Protein AF-A0A3C0FYL6-F1 (afdb_monomer_lite)

Radius of gyration: 21.11 Å; chains: 1; bounding box: 50×40×64 Å

Sequence (163 aa):
TPKADRAQILHDLAHGNVEVVVNVSVLTEGFDAPPVSCIILTRPCSQKATMVQMIGRGLRTIDQEEYPGVVKTNCVVLDFGTSVLTHGSLDDAVDLDGAGDREPGEAPKKPCPECNSVVPLGVRECPVCGHLFRSNEQDLDGFEMTEVDLMERSPFRWVDLFG

Secondary structure (DSSP, 8-state):
--HHHHHHHHHHHHTTS-S----SSSTTSS---TT--EEEE-S--SSHHHHHHHHHTTTPPPPTTTSTT------EEEESSSHHHHH-SSS----TT-------PPPPEEE-TTT--EEETT-SB-TTT--B-----------------TTTT-SS----S--

pLDDT: mean 75.46, std 14.48, range [42.34, 91.81]

Structure (mmCIF, N/CA/C/O backbone):
data_AF-A0A3C0FYL6-F1
#
_entry.id   AF-A0A3C0FYL6-F1
#
loop_
_atom_site.group_PDB
_atom_site.id
_atom_site.type_symbol
_atom_site.label_atom_id
_atom_site.label_alt_id
_atom_site.label_comp_id
_atom_site.label_asym_id
_atom_site.label_entity_id
_atom_site.label_seq_id
_atom_site.pdbx_PDB_ins_code
_atom_site.Cartn_x
_atom_site.Cartn_y
_atom_site.Cartn_z
_atom_site.occupancy
_atom_site.B_iso_or_equiv
_atom_site.auth_seq_id
_atom_site.auth_comp_id
_atom_site.auth_asym_id
_atom_site.auth_atom_id
_atom_site.pdbx_PDB_model_num
ATOM 1 N N . THR A 1 1 ? -17.561 4.590 -9.967 1.00 76.12 1 THR A N 1
ATOM 2 C CA . THR A 1 1 ? -18.459 4.269 -8.838 1.00 76.12 1 THR A CA 1
ATOM 3 C C . THR A 1 1 ? -19.161 5.523 -8.354 1.00 76.12 1 THR A C 1
ATOM 5 O O . THR A 1 1 ? -18.460 6.502 -8.079 1.00 76.12 1 THR A O 1
ATOM 8 N N . PRO A 1 2 ? -20.504 5.538 -8.283 1.00 86.62 2 PRO A N 1
ATOM 9 C CA . PRO A 1 2 ? -21.271 6.629 -7.679 1.00 86.62 2 PRO A CA 1
ATOM 10 C C . PRO A 1 2 ? -20.780 6.987 -6.267 1.00 86.62 2 PRO A C 1
ATOM 12 O O . PRO A 1 2 ? -20.153 6.174 -5.587 1.00 86.62 2 PRO A O 1
ATOM 15 N N . LYS A 1 3 ? -21.012 8.232 -5.830 1.00 83.75 3 LYS A N 1
ATOM 16 C CA . LYS A 1 3 ? -20.484 8.739 -4.548 1.00 83.75 3 LYS A CA 1
ATOM 17 C C . LYS A 1 3 ? -21.066 7.993 -3.342 1.00 83.75 3 LYS A C 1
ATOM 19 O O . LYS A 1 3 ? -20.307 7.681 -2.432 1.00 83.75 3 LYS A O 1
ATOM 24 N N . ALA A 1 4 ? -22.370 7.713 -3.357 1.00 86.56 4 ALA A N 1
ATOM 25 C CA . ALA A 1 4 ? -23.053 6.990 -2.284 1.00 86.56 4 ALA A CA 1
ATOM 26 C C . ALA A 1 4 ? -22.508 5.561 -2.146 1.00 86.56 4 ALA A C 1
A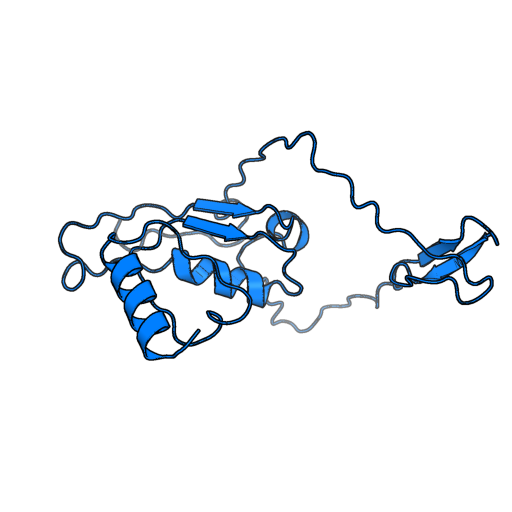TOM 28 O O . ALA A 1 4 ? -22.036 5.192 -1.077 1.00 86.56 4 ALA A O 1
ATOM 29 N N . ASP A 1 5 ? -22.447 4.820 -3.253 1.00 88.94 5 ASP A N 1
ATOM 30 C CA . ASP A 1 5 ? -21.927 3.448 -3.278 1.00 88.94 5 ASP A CA 1
ATOM 31 C C . ASP A 1 5 ? -20.473 3.381 -2.800 1.00 88.94 5 ASP A C 1
ATOM 33 O O . ASP A 1 5 ? -20.099 2.498 -2.035 1.00 88.94 5 ASP A O 1
ATOM 37 N N . ARG A 1 6 ? -19.639 4.350 -3.203 1.00 86.81 6 ARG A N 1
ATOM 38 C CA . ARG A 1 6 ? -18.256 4.436 -2.720 1.00 86.81 6 ARG A CA 1
ATOM 39 C C . ARG A 1 6 ? -18.202 4.688 -1.215 1.00 86.81 6 ARG A C 1
ATOM 41 O O . ARG A 1 6 ? -17.416 4.036 -0.546 1.00 86.81 6 ARG A O 1
ATOM 48 N N . ALA A 1 7 ? -19.002 5.614 -0.689 1.00 85.62 7 ALA A N 1
ATOM 49 C CA . ALA A 1 7 ? -19.033 5.881 0.748 1.00 85.62 7 ALA A CA 1
ATOM 50 C C . ALA A 1 7 ? -19.445 4.632 1.542 1.00 85.62 7 ALA A C 1
ATOM 52 O O . ALA A 1 7 ? -18.822 4.336 2.556 1.00 85.62 7 ALA A O 1
ATOM 53 N N . GLN A 1 8 ? -20.417 3.869 1.034 1.00 90.00 8 GLN A N 1
ATOM 54 C CA . GLN A 1 8 ? -20.852 2.617 1.648 1.00 90.00 8 GLN A CA 1
ATOM 55 C C . GLN A 1 8 ? -19.739 1.559 1.656 1.00 90.00 8 GLN A C 1
ATOM 57 O O . GLN A 1 8 ? -19.423 1.023 2.709 1.00 90.00 8 GLN A O 1
ATOM 62 N N . ILE A 1 9 ? -19.072 1.323 0.519 1.00 90.06 9 ILE A N 1
ATOM 63 C CA . ILE A 1 9 ? -17.956 0.361 0.431 1.00 90.06 9 ILE A CA 1
ATOM 64 C C . ILE A 1 9 ? -16.830 0.717 1.411 1.00 90.06 9 ILE A C 1
ATOM 66 O O . ILE A 1 9 ? -16.252 -0.161 2.045 1.00 90.06 9 ILE A O 1
ATOM 70 N N . LEU A 1 10 ? -16.505 2.006 1.536 1.00 86.69 10 LEU A N 1
ATOM 71 C CA . LEU A 1 10 ? -15.451 2.465 2.441 1.00 86.69 10 LEU A CA 1
ATOM 72 C C . LEU A 1 10 ? -15.862 2.353 3.913 1.00 86.69 10 LEU A C 1
ATOM 74 O O . LEU A 1 10 ? -15.036 1.982 4.742 1.00 86.69 10 LEU A O 1
ATOM 78 N N . HIS A 1 11 ? -17.128 2.630 4.227 1.00 87.75 11 HIS A N 1
ATOM 79 C CA . HIS A 1 11 ? -17.691 2.389 5.552 1.00 87.75 11 HIS A CA 1
ATOM 80 C C . HIS A 1 11 ? -17.607 0.902 5.917 1.00 87.75 11 HIS A C 1
ATOM 82 O O . HIS A 1 11 ? -17.171 0.556 7.013 1.00 87.75 11 HIS A O 1
ATOM 88 N N . ASP A 1 12 ? -17.978 0.027 4.986 1.00 90.44 12 ASP A N 1
ATOM 89 C CA . ASP A 1 12 ? -17.950 -1.418 5.182 1.00 90.44 12 ASP A CA 1
ATOM 90 C C . ASP A 1 12 ? -16.525 -1.953 5.347 1.00 90.44 12 ASP A C 1
ATOM 92 O O . ASP A 1 12 ? -16.300 -2.826 6.182 1.00 90.44 12 ASP A O 1
ATOM 96 N N . LEU A 1 13 ? -15.548 -1.381 4.639 1.00 89.44 13 LEU A N 1
ATOM 97 C CA . LEU A 1 13 ? -14.132 -1.673 4.858 1.00 89.44 13 LEU A CA 1
ATOM 98 C C . LEU A 1 13 ? -13.668 -1.254 6.262 1.00 89.44 13 LEU A C 1
ATOM 100 O O . LEU A 1 13 ? -13.006 -2.028 6.946 1.00 89.44 13 LEU A O 1
ATOM 104 N N . ALA A 1 14 ? -14.022 -0.045 6.709 1.00 85.38 14 ALA A N 1
ATOM 105 C CA . ALA A 1 14 ? -13.603 0.469 8.015 1.00 85.38 14 ALA A CA 1
ATOM 106 C C . ALA A 1 14 ? -14.173 -0.340 9.196 1.00 85.38 14 ALA A C 1
ATOM 108 O O . ALA A 1 14 ? -13.537 -0.419 10.243 1.00 85.38 14 ALA A O 1
ATOM 109 N N . HIS A 1 15 ? -15.339 -0.969 9.018 1.00 86.62 15 HIS A N 1
ATOM 110 C CA . HIS A 1 15 ? -15.999 -1.784 10.045 1.00 86.62 15 HIS A CA 1
ATOM 111 C C . HIS A 1 15 ? -15.790 -3.297 9.860 1.00 86.62 15 HIS A C 1
ATOM 113 O O . HIS A 1 15 ? -16.366 -4.086 10.604 1.00 86.62 15 HIS A O 1
ATOM 119 N N . GLY A 1 16 ? -14.988 -3.716 8.875 1.00 86.12 16 GLY A N 1
ATOM 120 C CA . GLY A 1 16 ? -14.690 -5.130 8.624 1.00 86.12 16 GLY A CA 1
ATOM 121 C C . GLY A 1 16 ? -15.815 -5.928 7.952 1.00 86.12 16 GLY A C 1
ATOM 122 O O . GLY A 1 16 ? -15.719 -7.147 7.856 1.00 86.12 16 GLY A O 1
ATOM 123 N N . ASN A 1 17 ? -16.862 -5.270 7.447 1.00 90.81 17 ASN A N 1
ATOM 124 C CA . ASN A 1 17 ? -17.882 -5.907 6.601 1.00 90.81 17 ASN A CA 1
ATOM 125 C C . ASN A 1 17 ? -17.321 -6.271 5.213 1.00 90.81 17 ASN A C 1
ATOM 127 O O . ASN A 1 17 ? -17.851 -7.148 4.531 1.00 90.81 17 ASN A O 1
ATOM 131 N N . VAL A 1 18 ? -16.265 -5.575 4.783 1.00 91.81 18 VAL A N 1
ATOM 132 C CA . VAL A 1 18 ? -15.492 -5.853 3.569 1.00 91.81 18 VAL A CA 1
ATOM 133 C C . VAL A 1 18 ? -14.023 -5.969 3.954 1.00 91.81 18 VAL A C 1
ATOM 135 O O . VAL A 1 18 ? -13.471 -5.062 4.564 1.00 91.81 18 VAL A O 1
ATOM 138 N N . GLU A 1 19 ? -13.370 -7.060 3.562 1.00 89.88 19 GLU A N 1
ATOM 139 C CA . GLU A 1 19 ? -11.952 -7.286 3.881 1.00 89.88 19 GLU A CA 1
ATOM 140 C C . GLU A 1 19 ? -11.009 -6.615 2.874 1.00 89.88 19 GLU A C 1
ATOM 142 O O . GLU A 1 19 ? -9.908 -6.193 3.222 1.00 89.88 19 GLU A O 1
ATOM 147 N N . VAL A 1 20 ? -11.430 -6.517 1.608 1.00 90.75 20 VAL A N 1
ATOM 148 C CA . VAL A 1 20 ? -10.574 -6.056 0.511 1.00 90.75 20 VAL A CA 1
ATOM 149 C C . VAL A 1 20 ? -11.326 -5.093 -0.395 1.00 90.75 20 VAL A C 1
ATOM 151 O O . VAL A 1 20 ? -12.395 -5.403 -0.919 1.00 90.75 20 VAL A O 1
ATOM 154 N N . VAL A 1 21 ? -10.714 -3.935 -0.649 1.00 90.06 21 VAL A N 1
ATOM 155 C CA . VAL A 1 21 ? -11.182 -2.961 -1.639 1.00 90.06 21 VAL A CA 1
ATOM 156 C C . VAL A 1 21 ? -10.103 -2.752 -2.690 1.00 90.06 21 VAL A C 1
ATOM 158 O O . VAL A 1 21 ? -8.985 -2.340 -2.389 1.00 90.06 21 VAL A O 1
ATOM 161 N N . VAL A 1 22 ? -10.464 -2.992 -3.949 1.00 88.50 22 VAL A N 1
ATOM 162 C CA . VAL A 1 22 ? -9.601 -2.717 -5.100 1.00 88.50 22 VAL A CA 1
ATOM 163 C C . VAL A 1 22 ? -9.977 -1.368 -5.693 1.00 88.50 22 VAL A C 1
ATOM 165 O O . VAL A 1 22 ? -11.148 -1.075 -5.936 1.00 88.50 22 VAL A O 1
ATOM 168 N N . ASN A 1 23 ? -8.972 -0.541 -5.961 1.00 82.12 23 ASN A N 1
ATOM 169 C CA . ASN A 1 23 ? -9.165 0.766 -6.566 1.00 82.12 23 ASN A CA 1
ATOM 170 C C . ASN A 1 23 ? -8.113 1.053 -7.647 1.00 82.12 23 ASN A C 1
ATOM 172 O O . ASN A 1 23 ? -6.935 0.751 -7.483 1.00 82.12 23 ASN A O 1
ATOM 176 N N . VAL A 1 24 ? -8.539 1.747 -8.706 1.00 78.50 24 VAL A N 1
ATOM 177 C CA . VAL A 1 24 ? -7.675 2.293 -9.755 1.00 78.50 24 VAL A CA 1
ATOM 178 C C . VAL A 1 24 ? -7.825 3.812 -9.778 1.00 78.50 24 VAL A C 1
ATOM 180 O O . VAL A 1 24 ? -8.830 4.332 -10.246 1.00 78.50 24 VAL A O 1
ATOM 183 N N . SER A 1 25 ? -6.821 4.534 -9.281 1.00 64.12 25 SER A N 1
ATOM 184 C CA . SER A 1 25 ? -6.733 6.004 -9.372 1.00 64.12 25 SER A CA 1
ATOM 185 C C . SER A 1 25 ? -7.883 6.819 -8.727 1.00 64.12 25 SER A C 1
ATOM 187 O O . SER A 1 25 ? -7.936 8.021 -8.953 1.00 64.12 25 SER A O 1
ATOM 189 N N . VAL A 1 26 ? -8.786 6.227 -7.924 1.00 54.53 26 VAL A N 1
ATOM 190 C CA . VAL A 1 26 ? -9.893 6.959 -7.250 1.00 54.53 26 VAL A CA 1
ATOM 191 C C . VAL A 1 26 ? -9.601 7.291 -5.779 1.00 54.53 26 VAL A C 1
ATOM 193 O O . VAL A 1 26 ? -10.011 8.338 -5.297 1.00 54.53 26 VAL A O 1
ATOM 196 N N . LEU A 1 27 ? -8.867 6.446 -5.053 1.00 56.81 27 LEU A N 1
ATOM 197 C CA . LEU A 1 27 ? -8.493 6.654 -3.642 1.00 56.81 27 LEU A CA 1
ATOM 198 C C . LEU A 1 27 ? -7.193 7.463 -3.464 1.00 56.81 27 LEU A C 1
ATOM 200 O O . LEU A 1 27 ? -6.453 7.238 -2.509 1.00 56.81 27 LEU A O 1
ATOM 204 N N . THR A 1 28 ? -6.874 8.387 -4.374 1.00 50.38 28 THR A N 1
ATOM 205 C CA . THR A 1 28 ? -5.756 9.326 -4.163 1.00 50.38 28 THR A CA 1
ATOM 206 C C . THR A 1 28 ? -6.156 10.501 -3.269 1.00 50.38 28 THR A C 1
ATOM 208 O O . THR A 1 28 ? -5.296 11.074 -2.608 1.00 50.38 28 THR A O 1
ATOM 211 N N . GLU A 1 29 ? -7.453 10.799 -3.133 1.00 50.00 29 GLU A N 1
ATOM 212 C CA . GLU A 1 29 ? -7.979 11.879 -2.289 1.00 50.00 29 GLU A CA 1
ATOM 213 C C . GLU A 1 29 ? -9.251 11.420 -1.547 1.00 50.00 29 GLU A C 1
ATOM 215 O O . GLU A 1 29 ? -10.117 10.765 -2.125 1.00 50.00 29 GLU A O 1
ATOM 220 N N . GLY A 1 30 ? -9.366 11.739 -0.251 1.00 54.69 30 GLY A N 1
ATOM 221 C CA . GLY A 1 30 ? -10.613 11.571 0.517 1.00 54.69 30 GLY A CA 1
ATOM 222 C C . GLY A 1 30 ? -10.931 10.176 1.074 1.00 54.69 30 GLY A C 1
ATOM 223 O O . GLY A 1 30 ? -12.064 9.949 1.487 1.00 54.69 30 GLY A O 1
ATOM 224 N N . PHE A 1 31 ? -9.968 9.250 1.099 1.00 70.25 31 PHE A N 1
ATOM 225 C CA . PHE A 1 31 ? -10.100 7.963 1.793 1.00 70.25 31 PHE A CA 1
ATOM 226 C C . PHE A 1 31 ? -9.273 7.944 3.081 1.00 70.25 31 PHE A C 1
ATOM 228 O O . PHE A 1 31 ? -8.048 8.118 3.039 1.00 70.25 31 PHE A O 1
ATOM 235 N N . ASP A 1 32 ? -9.955 7.727 4.204 1.00 73.12 32 ASP A N 1
ATOM 236 C CA . ASP A 1 32 ? -9.364 7.514 5.519 1.00 73.12 32 ASP A CA 1
ATOM 237 C C . ASP A 1 32 ? -10.005 6.295 6.179 1.00 73.12 32 ASP A C 1
ATOM 239 O O . ASP A 1 32 ? -11.208 6.285 6.413 1.00 73.12 32 ASP A O 1
ATOM 243 N N . ALA A 1 33 ? -9.208 5.253 6.397 1.00 83.12 33 ALA A N 1
ATOM 244 C CA . ALA A 1 33 ? -9.617 4.051 7.110 1.00 83.12 33 ALA A CA 1
ATOM 245 C C . ALA A 1 33 ? -8.431 3.568 7.954 1.00 83.12 33 ALA A C 1
ATOM 247 O O . ALA A 1 33 ? -7.657 2.720 7.498 1.00 83.12 33 ALA A O 1
ATOM 248 N N . PRO A 1 34 ? -8.263 4.114 9.172 1.00 85.69 34 PRO A N 1
ATOM 249 C CA . PRO A 1 34 ? -7.192 3.721 10.085 1.00 85.69 34 PRO A CA 1
ATOM 250 C C . PRO A 1 34 ? -7.070 2.201 10.318 1.00 85.69 34 PRO A C 1
ATOM 252 O O . PRO A 1 34 ? -5.933 1.719 10.371 1.00 85.69 34 PRO A O 1
ATOM 255 N N . PRO A 1 35 ? -8.171 1.411 10.364 1.00 88.62 35 PRO A N 1
ATOM 256 C CA . PRO A 1 35 ? -8.108 -0.048 10.518 1.00 88.62 35 PRO A CA 1
ATOM 257 C C . PRO A 1 35 ? -7.351 -0.808 9.422 1.00 88.62 35 PRO A C 1
ATOM 259 O O . PRO A 1 35 ? -6.941 -1.943 9.651 1.00 88.62 35 PRO A O 1
ATOM 262 N N . VAL A 1 36 ? -7.125 -0.213 8.245 1.00 90.00 36 VAL A N 1
ATOM 263 C CA . VAL A 1 36 ? -6.408 -0.880 7.149 1.00 90.00 36 VAL A CA 1
ATOM 264 C C . VAL A 1 36 ? -4.970 -1.194 7.562 1.00 90.00 36 VAL A C 1
ATOM 266 O O . VAL A 1 36 ? -4.181 -0.288 7.817 1.00 90.00 36 VAL A O 1
ATOM 269 N N . SER A 1 37 ? -4.614 -2.478 7.575 1.00 90.12 37 SER A N 1
ATOM 270 C CA . SER A 1 37 ? -3.286 -2.990 7.946 1.00 90.12 37 SER A CA 1
ATOM 271 C C . SER A 1 37 ? -2.555 -3.695 6.799 1.00 90.12 37 SER A C 1
ATOM 273 O O . SER A 1 37 ? -1.480 -4.252 7.004 1.00 90.12 37 SER A O 1
ATOM 275 N N . CYS A 1 38 ? -3.109 -3.687 5.584 1.00 90.75 38 CYS A N 1
ATOM 276 C CA . CYS A 1 38 ? -2.477 -4.292 4.415 1.00 90.75 38 CYS A CA 1
ATOM 277 C C . CYS A 1 38 ? -2.656 -3.412 3.175 1.00 90.75 38 CYS A C 1
ATOM 279 O O . CYS A 1 38 ? -3.767 -2.977 2.869 1.00 90.75 38 CYS A O 1
ATOM 281 N N . ILE A 1 39 ? -1.562 -3.161 2.454 1.00 90.12 39 ILE A N 1
ATOM 282 C CA . ILE A 1 39 ? -1.545 -2.406 1.198 1.00 90.12 39 ILE A CA 1
ATOM 283 C C . ILE A 1 39 ? -0.967 -3.290 0.098 1.00 90.12 39 ILE A C 1
ATOM 285 O O . ILE A 1 39 ? 0.146 -3.794 0.218 1.00 90.12 39 ILE A O 1
ATOM 289 N N . ILE A 1 40 ? -1.710 -3.444 -0.999 1.00 90.12 40 ILE A N 1
ATOM 290 C CA . ILE A 1 40 ? -1.298 -4.255 -2.149 1.00 90.12 40 ILE A CA 1
ATOM 291 C C . ILE A 1 40 ? -1.008 -3.333 -3.335 1.00 90.12 40 ILE A C 1
ATOM 293 O O . ILE A 1 40 ? -1.906 -2.671 -3.862 1.00 90.12 40 ILE A O 1
ATOM 297 N N . LEU A 1 41 ? 0.251 -3.291 -3.769 1.00 87.00 41 LEU A N 1
ATOM 298 C CA . LEU A 1 41 ? 0.695 -2.570 -4.957 1.00 87.00 41 LEU A CA 1
ATOM 299 C C . LEU A 1 41 ? 0.714 -3.538 -6.140 1.00 87.00 41 LEU A C 1
ATOM 301 O O . LEU A 1 41 ? 1.617 -4.355 -6.281 1.00 87.00 41 LEU A O 1
ATOM 305 N N . THR A 1 42 ? -0.293 -3.449 -7.004 1.00 85.00 42 THR A N 1
ATOM 306 C CA . THR A 1 42 ? -0.431 -4.323 -8.185 1.00 85.00 42 THR A CA 1
ATOM 307 C C . THR A 1 42 ? 0.120 -3.710 -9.470 1.00 85.00 42 THR A C 1
ATOM 309 O O . THR A 1 42 ? 0.032 -4.314 -10.535 1.00 85.00 42 THR A O 1
ATOM 312 N N . ARG A 1 43 ? 0.671 -2.493 -9.399 1.00 79.25 43 ARG A N 1
ATOM 313 C CA . ARG A 1 43 ? 1.269 -1.802 -10.544 1.00 79.25 43 ARG A CA 1
ATOM 314 C C . ARG A 1 43 ? 2.537 -1.059 -10.130 1.00 79.25 43 ARG A C 1
ATOM 316 O O . ARG A 1 43 ? 2.589 -0.578 -8.997 1.00 79.25 43 ARG A O 1
ATOM 323 N N . PRO A 1 44 ? 3.499 -0.873 -11.047 1.00 75.62 44 PRO A N 1
ATOM 324 C CA . PRO A 1 44 ? 4.623 0.020 -10.811 1.00 75.62 44 PRO A CA 1
ATOM 325 C C . PRO A 1 44 ? 4.141 1.443 -10.493 1.00 75.62 44 PRO A C 1
ATOM 327 O O . PRO A 1 44 ? 3.364 2.047 -11.245 1.00 75.62 44 PRO A O 1
ATOM 330 N N . CYS A 1 45 ? 4.593 1.998 -9.371 1.00 76.12 45 CYS A N 1
ATOM 331 C CA . CYS A 1 45 ? 4.412 3.404 -9.040 1.00 76.12 45 CYS A CA 1
ATOM 332 C C . CYS A 1 45 ? 5.366 4.240 -9.898 1.00 76.12 45 CYS A C 1
ATOM 334 O O . CYS A 1 45 ? 6.582 4.065 -9.845 1.00 76.12 45 CYS A O 1
ATOM 336 N N . SER A 1 46 ? 4.829 5.190 -10.663 1.00 74.88 46 SER A N 1
ATOM 337 C CA . SER A 1 46 ? 5.630 6.076 -11.515 1.00 74.88 46 SER A CA 1
ATOM 338 C C . SER A 1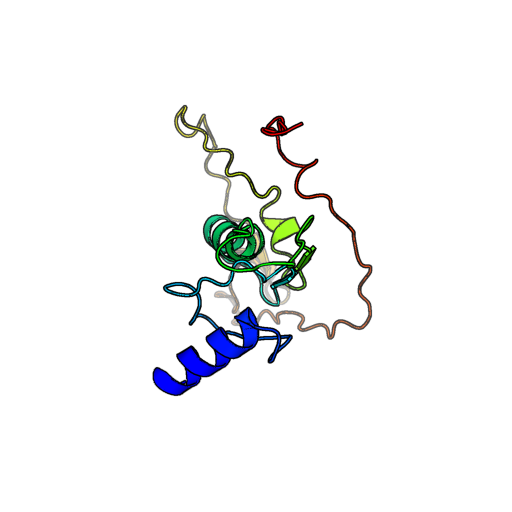 46 ? 6.516 7.046 -10.723 1.00 74.88 46 SER A C 1
ATOM 340 O O . SER A 1 46 ? 7.508 7.524 -11.261 1.00 74.88 46 SER A O 1
ATOM 342 N N . GLN A 1 47 ? 6.178 7.340 -9.463 1.00 77.69 47 GLN A N 1
ATOM 343 C CA . GLN A 1 47 ? 6.944 8.226 -8.581 1.00 77.69 47 GLN A CA 1
ATOM 344 C C . GLN A 1 47 ? 6.958 7.688 -7.145 1.00 77.69 47 GLN A C 1
ATOM 346 O O . GLN A 1 47 ? 5.949 7.151 -6.674 1.00 77.69 47 GLN A O 1
ATOM 351 N N . LYS A 1 48 ? 8.073 7.908 -6.434 1.00 77.38 48 LYS A N 1
ATOM 352 C CA . LYS A 1 48 ? 8.248 7.537 -5.022 1.00 77.38 48 LYS A CA 1
ATOM 353 C C . LYS A 1 48 ? 7.197 8.177 -4.118 1.00 77.38 48 LYS A C 1
ATOM 355 O O . LYS A 1 48 ? 6.554 7.471 -3.351 1.00 77.38 48 LYS A O 1
ATOM 360 N N . ALA A 1 49 ? 6.929 9.471 -4.288 1.00 79.56 49 ALA A N 1
ATOM 361 C CA . ALA A 1 49 ? 5.916 10.182 -3.507 1.00 79.56 49 ALA A CA 1
ATOM 362 C C . ALA A 1 49 ? 4.530 9.514 -3.590 1.00 79.56 49 ALA A C 1
ATOM 364 O O . ALA A 1 49 ? 3.838 9.385 -2.584 1.00 79.56 49 ALA A O 1
ATOM 365 N N . THR A 1 50 ? 4.135 9.017 -4.768 1.00 78.31 50 THR A N 1
ATOM 366 C CA . THR A 1 50 ? 2.868 8.287 -4.931 1.00 78.31 50 THR A CA 1
ATOM 367 C C . THR A 1 50 ? 2.876 6.962 -4.170 1.00 78.31 50 THR A C 1
ATOM 369 O O . THR A 1 50 ? 1.883 6.626 -3.531 1.00 78.31 50 THR A O 1
ATOM 372 N N . MET A 1 51 ? 3.992 6.226 -4.198 1.00 82.50 51 MET A N 1
ATOM 373 C CA . MET A 1 51 ? 4.157 4.990 -3.427 1.00 82.50 51 MET A CA 1
ATOM 374 C C . MET A 1 51 ? 4.043 5.262 -1.920 1.00 82.50 51 MET A C 1
ATOM 376 O O . MET A 1 51 ? 3.262 4.602 -1.237 1.00 82.50 51 MET A O 1
ATOM 380 N N . VAL A 1 52 ? 4.751 6.278 -1.420 1.00 82.88 52 VAL A N 1
ATOM 381 C CA . VAL A 1 52 ? 4.724 6.686 -0.005 1.00 82.88 52 VAL A CA 1
ATOM 382 C C . VAL A 1 52 ? 3.318 7.105 0.418 1.00 82.88 52 VAL A C 1
ATOM 384 O O . VAL A 1 52 ? 2.828 6.656 1.449 1.00 82.88 52 VAL A O 1
ATOM 387 N N . GLN A 1 53 ? 2.612 7.890 -0.400 1.00 82.19 53 GLN A N 1
ATOM 388 C CA . GLN A 1 53 ? 1.224 8.277 -0.130 1.00 82.19 53 GLN A CA 1
ATOM 389 C C . GLN A 1 53 ? 0.264 7.083 -0.100 1.00 82.19 53 GLN A C 1
ATOM 391 O O . GLN A 1 53 ? -0.691 7.090 0.674 1.00 82.19 53 GLN A O 1
ATOM 396 N N . MET A 1 54 ? 0.475 6.071 -0.946 1.00 84.25 54 MET A N 1
ATOM 397 C CA . MET A 1 54 ? -0.342 4.854 -0.947 1.00 84.25 54 MET A CA 1
ATOM 398 C C . MET A 1 54 ? -0.087 4.013 0.305 1.00 84.25 54 MET A C 1
ATOM 400 O O . MET A 1 54 ? -1.043 3.632 0.978 1.00 84.25 54 MET A O 1
ATOM 404 N N . ILE A 1 55 ? 1.183 3.772 0.642 1.00 86.12 55 ILE A N 1
ATOM 405 C CA . ILE A 1 55 ? 1.580 2.979 1.814 1.00 86.12 55 ILE A CA 1
ATOM 406 C C . ILE A 1 55 ? 1.193 3.693 3.115 1.00 86.12 55 ILE A C 1
ATOM 408 O O . ILE A 1 55 ? 0.650 3.068 4.022 1.00 86.12 55 ILE A O 1
ATOM 412 N N . GLY A 1 56 ? 1.361 5.016 3.180 1.00 85.31 56 GLY A N 1
ATOM 413 C CA . GLY A 1 56 ? 1.028 5.835 4.347 1.00 85.31 56 GLY A CA 1
ATOM 414 C C . GLY A 1 56 ? -0.436 5.740 4.787 1.00 85.31 56 GLY A C 1
ATOM 415 O O . GLY A 1 56 ? -0.736 5.945 5.960 1.00 85.31 56 GLY A O 1
ATOM 416 N N . ARG A 1 57 ? -1.354 5.347 3.893 1.00 84.25 57 ARG A N 1
ATOM 417 C CA . ARG A 1 57 ? -2.754 5.070 4.262 1.00 84.25 57 ARG A CA 1
ATOM 418 C C . ARG A 1 57 ? -2.877 3.870 5.197 1.00 84.25 57 ARG A C 1
ATOM 420 O O . ARG A 1 57 ? -3.707 3.900 6.096 1.00 84.25 57 ARG A O 1
ATOM 427 N N . GLY A 1 58 ? -2.036 2.853 5.013 1.00 87.19 58 GLY A N 1
ATOM 428 C CA . GLY A 1 58 ? -1.960 1.685 5.888 1.00 87.19 58 GLY A CA 1
ATOM 429 C C . GLY A 1 58 ? -1.154 1.929 7.166 1.00 87.19 58 GLY A C 1
ATOM 430 O O . GLY A 1 58 ? -1.294 1.176 8.119 1.00 87.19 58 GLY A O 1
ATOM 431 N N . LEU A 1 59 ? -0.362 3.003 7.241 1.00 86.12 59 LEU A N 1
ATOM 432 C CA . LEU A 1 59 ? 0.462 3.334 8.413 1.00 86.12 59 LEU A CA 1
ATOM 433 C C . LEU A 1 59 ? -0.243 4.235 9.439 1.00 86.12 59 LEU A C 1
ATOM 435 O O . LEU A 1 59 ? 0.362 4.611 10.439 1.00 86.12 59 LEU A O 1
ATOM 439 N N . ARG A 1 60 ? -1.518 4.585 9.227 1.00 87.00 60 ARG A N 1
ATOM 440 C CA . ARG A 1 60 ? -2.283 5.371 10.206 1.00 87.00 60 ARG A CA 1
ATOM 441 C C . ARG A 1 60 ? -2.454 4.612 11.520 1.00 87.00 60 ARG A C 1
ATOM 443 O O . ARG A 1 60 ? -2.765 3.418 11.516 1.00 87.00 60 ARG A O 1
ATOM 450 N N . THR A 1 61 ? -2.263 5.321 12.627 1.00 87.50 61 THR A N 1
ATOM 451 C CA . THR A 1 61 ? -2.495 4.821 13.984 1.00 87.50 61 THR A CA 1
ATOM 452 C C . THR A 1 61 ? -3.986 4.680 14.262 1.00 87.50 61 THR A C 1
ATOM 454 O O . THR A 1 61 ? -4.797 5.420 13.708 1.00 87.50 61 THR A O 1
ATOM 457 N N . ILE A 1 62 ? -4.338 3.746 15.140 1.00 88.69 62 ILE A N 1
ATOM 458 C CA . ILE A 1 62 ? -5.716 3.548 15.587 1.00 88.69 62 ILE A CA 1
ATOM 459 C C . ILE A 1 62 ? -5.998 4.455 16.777 1.00 88.69 62 ILE A C 1
ATOM 461 O O . ILE A 1 62 ? -5.311 4.362 17.794 1.00 88.69 62 ILE A O 1
ATOM 465 N N . ASP A 1 63 ? -7.031 5.283 16.658 1.00 89.12 63 ASP A N 1
ATOM 466 C CA . ASP A 1 63 ? -7.642 5.937 17.809 1.00 89.12 63 ASP A CA 1
ATOM 467 C C . ASP A 1 63 ? -8.590 4.949 18.506 1.00 89.12 63 ASP A C 1
ATOM 469 O O . ASP A 1 63 ? -9.515 4.420 17.887 1.00 89.12 63 ASP A O 1
ATOM 473 N N . GLN A 1 64 ? -8.344 4.674 19.788 1.00 88.19 64 GLN A N 1
ATOM 474 C CA . GLN A 1 64 ? -9.162 3.753 20.582 1.00 88.19 64 GLN A CA 1
ATOM 475 C C . GLN A 1 64 ? -10.524 4.347 20.969 1.00 88.19 64 GLN A C 1
ATOM 477 O O . GLN A 1 64 ? -11.425 3.583 21.314 1.00 88.19 64 GLN A O 1
ATOM 482 N N . GLU A 1 65 ? -10.698 5.673 20.910 1.00 89.06 65 GLU A N 1
ATOM 483 C CA . GLU A 1 65 ? -12.007 6.309 21.098 1.00 89.06 65 GLU A CA 1
ATOM 484 C C . GLU A 1 65 ? -12.922 6.060 19.889 1.00 89.06 65 GLU A C 1
ATOM 486 O O . GLU A 1 65 ? -14.121 5.832 20.058 1.00 89.06 65 GLU A O 1
ATOM 491 N N . GLU A 1 66 ? -12.358 6.053 18.677 1.00 85.62 66 GLU A N 1
ATOM 492 C CA . GLU A 1 66 ? -13.094 5.820 17.427 1.00 85.62 66 GLU A CA 1
ATOM 493 C C . GLU A 1 66 ? -13.238 4.321 17.103 1.00 85.62 66 GLU A C 1
ATOM 495 O O . GLU A 1 66 ? -14.303 3.882 16.667 1.00 85.62 66 GLU A O 1
ATOM 500 N N . TYR A 1 67 ? -12.199 3.518 17.367 1.00 86.94 67 TYR A N 1
ATOM 501 C CA . TYR A 1 67 ? -12.145 2.083 17.056 1.00 86.94 67 TYR A CA 1
ATOM 502 C C . TYR A 1 67 ? -11.825 1.239 18.303 1.00 86.94 67 TYR A C 1
ATOM 504 O O . TYR A 1 67 ? -10.739 0.652 18.409 1.00 86.94 67 TYR A O 1
ATOM 512 N N . PRO A 1 68 ? -12.759 1.137 19.265 1.00 88.19 68 PRO A N 1
ATOM 513 C CA . PRO A 1 68 ? -12.523 0.408 20.503 1.00 88.19 68 PRO A CA 1
ATOM 514 C C . PRO A 1 68 ? -12.284 -1.084 20.241 1.00 88.19 68 PRO A C 1
ATOM 516 O O . PRO A 1 68 ? -13.078 -1.758 19.585 1.00 88.19 68 PRO A O 1
ATOM 519 N N . GLY A 1 69 ? -11.190 -1.615 20.792 1.00 87.31 69 GLY A N 1
ATOM 520 C CA . GLY A 1 69 ? -10.842 -3.037 20.693 1.00 87.31 69 GLY A CA 1
ATOM 521 C C . GLY A 1 69 ? -10.120 -3.434 19.402 1.00 87.31 69 GLY A C 1
ATOM 522 O O . GLY A 1 69 ? -9.739 -4.596 19.258 1.00 87.31 69 GLY A O 1
ATOM 523 N N . VAL A 1 70 ? -9.879 -2.491 18.485 1.00 88.00 70 VAL A N 1
ATOM 524 C CA . VAL A 1 70 ? -9.046 -2.724 17.300 1.00 88.00 70 VAL A CA 1
ATOM 525 C C . VAL A 1 70 ? -7.579 -2.547 17.683 1.00 88.00 70 VAL A C 1
ATOM 527 O O . VAL A 1 70 ? -7.151 -1.466 18.084 1.00 88.00 70 VAL A O 1
ATOM 530 N N . VAL A 1 71 ? -6.789 -3.613 17.544 1.00 88.06 71 VAL A N 1
ATOM 531 C CA . VAL A 1 71 ? -5.342 -3.595 17.797 1.00 88.06 71 VAL A CA 1
ATOM 532 C C . VAL A 1 71 ? -4.608 -3.703 16.469 1.00 88.06 71 VAL A C 1
ATOM 534 O O . VAL A 1 71 ? -4.757 -4.685 15.746 1.00 88.06 71 VAL A O 1
ATOM 537 N N . LYS A 1 72 ? -3.789 -2.696 16.164 1.00 89.00 72 LYS A N 1
ATOM 538 C CA . LYS A 1 72 ? -2.959 -2.643 14.960 1.00 89.00 72 LYS A CA 1
ATOM 539 C C . LYS A 1 72 ? -1.518 -2.367 15.357 1.00 89.00 72 LYS A C 1
ATOM 541 O O . LYS A 1 72 ? -1.191 -1.262 15.777 1.00 89.00 72 LYS A O 1
ATOM 546 N N . THR A 1 73 ? -0.675 -3.385 15.242 1.00 87.00 73 THR A N 1
ATOM 547 C CA . THR A 1 73 ? 0.749 -3.321 15.605 1.00 87.00 73 THR A CA 1
ATOM 548 C C . THR A 1 73 ? 1.653 -3.149 14.393 1.00 87.00 73 THR A C 1
ATOM 550 O O . THR A 1 73 ? 2.757 -2.631 14.518 1.00 87.00 73 THR A O 1
ATOM 553 N N . ASN A 1 74 ? 1.196 -3.575 13.217 1.00 83.56 74 ASN A N 1
ATOM 554 C CA . ASN A 1 74 ? 1.956 -3.523 11.981 1.00 83.56 74 ASN A CA 1
ATOM 555 C C . ASN A 1 74 ? 1.058 -3.237 10.767 1.00 83.56 74 ASN A C 1
ATOM 557 O O . ASN A 1 74 ? -0.174 -3.270 10.836 1.00 83.56 74 ASN A O 1
ATOM 561 N N . CYS A 1 75 ? 1.709 -2.930 9.645 1.00 87.38 75 CYS A N 1
ATOM 562 C CA . CYS A 1 75 ? 1.086 -2.838 8.334 1.00 87.38 75 CYS A CA 1
ATOM 563 C C . CYS A 1 75 ? 1.929 -3.626 7.331 1.00 87.38 75 CYS A C 1
ATOM 565 O O . CYS A 1 75 ? 3.125 -3.378 7.202 1.00 87.38 75 CYS A O 1
ATOM 567 N N . VAL A 1 76 ? 1.303 -4.544 6.600 1.00 89.44 76 VAL A N 1
ATOM 568 C CA . VAL A 1 76 ? 1.963 -5.354 5.572 1.00 89.44 76 VAL A CA 1
ATOM 569 C C . VAL A 1 76 ? 1.840 -4.660 4.218 1.00 89.44 76 VAL A C 1
ATOM 571 O O . VAL A 1 76 ? 0.767 -4.181 3.849 1.00 89.44 76 VAL A O 1
ATOM 574 N N . VAL A 1 77 ? 2.934 -4.606 3.460 1.00 87.75 77 VAL A N 1
ATOM 575 C CA . VAL A 1 77 ? 2.938 -4.092 2.085 1.00 87.75 77 VAL A CA 1
ATOM 576 C C . VAL A 1 77 ? 3.299 -5.228 1.138 1.00 87.75 77 VAL A C 1
ATOM 578 O O . VAL A 1 77 ? 4.395 -5.773 1.212 1.00 87.75 77 VAL A O 1
ATOM 581 N N . LEU A 1 78 ? 2.381 -5.571 0.238 1.00 88.00 78 LEU A N 1
ATOM 582 C CA . LEU A 1 78 ? 2.590 -6.571 -0.806 1.00 88.00 78 LEU A CA 1
ATOM 583 C C . LEU A 1 78 ? 2.832 -5.858 -2.136 1.00 88.00 78 LEU A C 1
ATOM 585 O O . LEU A 1 78 ? 1.915 -5.250 -2.688 1.00 88.00 78 LEU A O 1
ATOM 589 N N . ASP A 1 79 ? 4.058 -5.911 -2.650 1.00 84.81 79 ASP A N 1
ATOM 590 C CA . ASP A 1 79 ? 4.444 -5.211 -3.876 1.00 84.81 79 ASP A CA 1
ATOM 591 C C . ASP A 1 79 ? 4.671 -6.163 -5.053 1.00 84.81 79 ASP A C 1
ATOM 593 O O . ASP A 1 79 ? 5.753 -6.712 -5.244 1.00 84.81 79 ASP A O 1
ATOM 597 N N . PHE A 1 80 ? 3.645 -6.296 -5.890 1.00 82.75 80 PHE A N 1
ATOM 598 C CA . PHE A 1 80 ? 3.706 -6.999 -7.175 1.00 82.75 80 PHE A CA 1
ATOM 599 C C . PHE A 1 80 ? 4.115 -6.068 -8.327 1.00 82.75 80 PHE A C 1
ATOM 601 O O . PHE A 1 80 ? 4.339 -6.517 -9.448 1.00 82.75 80 PHE A O 1
ATOM 608 N N . GLY A 1 81 ? 4.201 -4.760 -8.071 1.00 76.19 81 GLY A N 1
ATOM 609 C CA . GLY A 1 81 ? 4.585 -3.743 -9.043 1.00 76.19 81 GLY A CA 1
ATOM 610 C C . GLY A 1 81 ? 6.084 -3.454 -9.091 1.00 76.19 81 GLY A C 1
ATOM 611 O O . GLY A 1 81 ? 6.494 -2.615 -9.890 1.00 76.19 81 GLY A O 1
ATOM 612 N N . THR A 1 82 ? 6.902 -4.103 -8.253 1.00 76.06 82 THR A N 1
ATOM 613 C CA . THR A 1 82 ? 8.354 -3.857 -8.085 1.00 76.06 82 THR A CA 1
ATOM 614 C C . THR A 1 82 ? 8.715 -2.414 -7.689 1.00 76.06 82 THR A C 1
ATOM 616 O O . THR A 1 82 ? 9.852 -1.959 -7.852 1.00 76.06 82 THR A O 1
ATOM 619 N N . SER A 1 83 ? 7.751 -1.669 -7.145 1.00 77.94 83 SER A N 1
ATOM 620 C CA . SER A 1 83 ? 7.895 -0.262 -6.759 1.00 77.94 83 SER A CA 1
ATOM 621 C C . SER A 1 83 ? 8.849 -0.066 -5.579 1.00 77.94 83 SER A C 1
ATOM 623 O O . SER A 1 83 ? 9.667 0.848 -5.608 1.00 77.94 83 SER A O 1
ATOM 625 N N . VAL A 1 84 ? 8.789 -0.936 -4.572 1.00 73.69 84 VAL A N 1
ATOM 626 C CA . VAL A 1 84 ? 9.646 -0.938 -3.375 1.00 73.69 84 VAL A CA 1
ATOM 627 C C . VAL A 1 84 ? 11.103 -1.223 -3.742 1.00 73.69 84 VAL A C 1
ATOM 629 O O . VAL A 1 84 ? 12.033 -0.657 -3.160 1.00 73.69 84 VAL A O 1
ATOM 632 N N . LEU A 1 85 ? 11.321 -2.080 -4.740 1.00 71.31 85 LEU A N 1
ATOM 633 C CA . LEU A 1 85 ? 12.656 -2.341 -5.278 1.00 71.31 85 LEU A CA 1
ATOM 634 C C . LEU A 1 85 ? 13.175 -1.141 -6.079 1.00 71.31 85 LEU A C 1
ATOM 636 O O . LEU A 1 85 ? 14.335 -0.767 -5.935 1.00 71.31 85 LEU A O 1
ATOM 640 N N . THR A 1 86 ? 12.306 -0.509 -6.871 1.00 68.19 86 THR A N 1
ATOM 641 C CA . THR A 1 86 ? 12.666 0.620 -7.742 1.00 68.19 86 THR A CA 1
ATOM 642 C C . THR A 1 86 ? 12.947 1.909 -6.960 1.00 68.19 86 THR A C 1
ATOM 644 O O . THR A 1 86 ? 13.903 2.616 -7.266 1.00 68.19 86 THR A O 1
ATOM 647 N N . HIS A 1 87 ? 12.126 2.231 -5.955 1.00 71.19 87 HIS A N 1
ATOM 648 C CA . HIS A 1 87 ? 12.182 3.509 -5.222 1.00 71.19 87 HIS A CA 1
ATOM 649 C C . HIS A 1 87 ? 12.936 3.436 -3.886 1.00 71.19 87 HIS A C 1
ATOM 651 O O . HIS A 1 87 ? 13.223 4.472 -3.278 1.00 71.19 87 HIS A O 1
ATOM 657 N N . GLY A 1 88 ? 13.294 2.234 -3.430 1.00 67.50 88 GLY A N 1
ATOM 658 C CA . GLY A 1 88 ? 14.095 2.044 -2.224 1.00 67.50 88 GLY A CA 1
ATOM 659 C C . GLY A 1 88 ? 13.290 2.146 -0.924 1.00 67.50 88 GLY A C 1
ATOM 660 O O . GLY A 1 88 ? 12.282 1.463 -0.762 1.00 67.50 88 GLY A O 1
ATOM 661 N N . SER A 1 89 ? 13.774 2.944 0.031 1.00 66.94 89 SER A N 1
ATOM 662 C CA . SER A 1 89 ? 13.123 3.164 1.332 1.00 66.94 89 SER A CA 1
ATOM 663 C C . SER A 1 89 ? 11.829 3.981 1.212 1.00 66.94 89 SER A C 1
ATOM 665 O O . SER A 1 89 ? 11.605 4.668 0.211 1.00 66.94 89 SER A O 1
ATOM 667 N N . LEU A 1 90 ? 10.991 3.940 2.255 1.00 61.62 90 LEU A N 1
ATOM 668 C CA . LEU A 1 90 ? 9.803 4.799 2.370 1.00 61.62 90 LEU A CA 1
ATOM 669 C C . LEU A 1 90 ? 10.150 6.278 2.573 1.00 61.62 90 LEU A C 1
ATOM 671 O O . LEU A 1 90 ? 9.322 7.139 2.289 1.00 61.62 90 LEU A O 1
ATOM 675 N N . ASP A 1 91 ? 11.365 6.578 3.022 1.00 63.69 91 ASP A N 1
ATOM 676 C CA . ASP A 1 91 ? 11.781 7.948 3.292 1.00 63.69 91 ASP A CA 1
ATOM 677 C C . ASP A 1 91 ? 12.286 8.629 2.033 1.00 63.69 91 ASP A C 1
ATOM 679 O O . ASP A 1 91 ? 13.179 8.121 1.348 1.00 63.69 91 ASP A O 1
ATOM 683 N N . ASP A 1 92 ? 11.780 9.822 1.752 1.00 57.41 92 ASP A N 1
ATOM 684 C CA . ASP A 1 92 ? 12.460 10.719 0.836 1.00 57.41 92 ASP A CA 1
ATOM 685 C C . ASP A 1 92 ? 13.728 11.218 1.533 1.00 57.41 92 ASP A C 1
ATOM 687 O O . ASP A 1 92 ? 13.676 12.014 2.469 1.00 57.41 92 ASP A O 1
ATOM 691 N N . ALA A 1 93 ? 14.891 10.749 1.078 1.00 49.88 93 ALA A N 1
ATOM 692 C CA . ALA A 1 93 ? 16.133 11.470 1.303 1.00 49.88 93 ALA A CA 1
ATOM 693 C C . ALA A 1 93 ? 16.018 12.784 0.520 1.00 49.88 93 ALA A C 1
ATOM 695 O O . ALA A 1 93 ? 16.407 12.871 -0.647 1.00 49.88 93 ALA A O 1
ATOM 696 N N . VAL A 1 94 ? 15.368 13.777 1.126 1.00 45.78 94 VAL A N 1
ATOM 697 C CA . VAL A 1 94 ? 15.332 15.127 0.588 1.00 45.78 94 VAL A CA 1
ATOM 698 C C . VAL A 1 94 ? 16.715 15.700 0.843 1.00 45.78 94 VAL A C 1
ATOM 700 O O . VAL A 1 94 ? 17.061 16.049 1.968 1.00 45.78 94 VAL A O 1
ATOM 703 N N . ASP A 1 95 ? 17.522 15.734 -0.209 1.00 46.88 95 ASP A N 1
ATOM 704 C CA . ASP A 1 95 ? 18.760 16.498 -0.232 1.00 46.88 95 ASP A CA 1
ATOM 705 C C . ASP A 1 95 ? 18.391 17.990 -0.210 1.00 46.88 95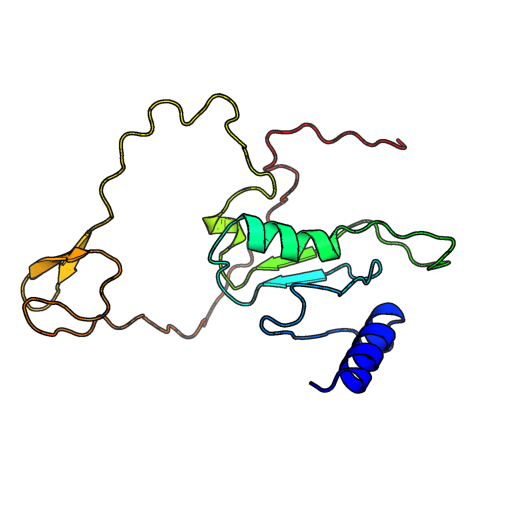 ASP A C 1
ATOM 707 O O . ASP A 1 95 ? 18.108 18.605 -1.242 1.00 46.88 95 ASP A O 1
ATOM 711 N N . LEU A 1 96 ? 18.268 18.538 1.001 1.00 51.47 96 LEU A N 1
ATOM 712 C CA . LEU A 1 96 ? 17.944 19.944 1.246 1.00 51.47 96 LEU A CA 1
ATOM 713 C C . LEU A 1 96 ? 19.133 20.869 0.954 1.00 51.47 96 LEU A C 1
ATOM 715 O O . LEU A 1 96 ? 18.937 22.083 0.902 1.00 51.47 96 LEU A O 1
ATOM 719 N N . ASP A 1 97 ? 20.324 20.311 0.713 1.00 53.81 97 ASP A N 1
ATOM 720 C CA . ASP A 1 97 ? 21.535 21.074 0.400 1.00 53.81 97 ASP A CA 1
ATOM 721 C C . ASP A 1 97 ? 21.586 21.516 -1.074 1.00 53.81 97 ASP A C 1
ATOM 723 O O . ASP A 1 97 ? 22.493 22.239 -1.486 1.00 53.81 97 ASP A O 1
ATOM 727 N N . GLY A 1 98 ? 20.543 21.187 -1.848 1.00 44.12 98 GLY A N 1
ATOM 728 C CA . GLY A 1 98 ? 20.434 21.504 -3.263 1.00 44.12 98 GLY A CA 1
ATOM 729 C C . GLY A 1 98 ? 21.301 20.547 -4.060 1.00 44.12 98 GLY A C 1
ATOM 730 O O . GLY A 1 98 ? 22.498 20.494 -3.832 1.00 44.12 98 GLY A O 1
ATOM 731 N N . ALA A 1 99 ? 20.669 19.807 -4.980 1.00 50.34 99 ALA A N 1
ATOM 732 C CA . ALA A 1 99 ? 21.259 18.781 -5.843 1.00 50.34 99 ALA A CA 1
ATOM 733 C C . ALA A 1 99 ? 22.786 18.900 -5.986 1.00 50.34 99 ALA A C 1
ATOM 735 O O . ALA A 1 99 ? 23.273 19.549 -6.914 1.00 50.34 99 ALA A O 1
ATOM 736 N N . GLY A 1 100 ? 23.523 18.289 -5.056 1.00 42.34 100 GLY A N 1
ATOM 737 C CA . GLY A 1 100 ? 24.975 18.307 -5.088 1.00 42.34 100 GLY A CA 1
ATOM 738 C C . GLY A 1 100 ? 25.409 17.543 -6.325 1.00 42.34 100 GLY A C 1
ATOM 739 O O . GLY A 1 100 ? 25.183 16.337 -6.390 1.00 42.34 100 GLY A O 1
ATOM 740 N N . ASP A 1 101 ? 25.921 18.266 -7.323 1.00 50.44 101 ASP A N 1
ATOM 741 C CA . ASP A 1 101 ? 26.619 17.779 -8.516 1.00 50.44 101 ASP A CA 1
ATOM 742 C C . ASP A 1 101 ? 26.182 16.390 -9.011 1.00 50.44 101 ASP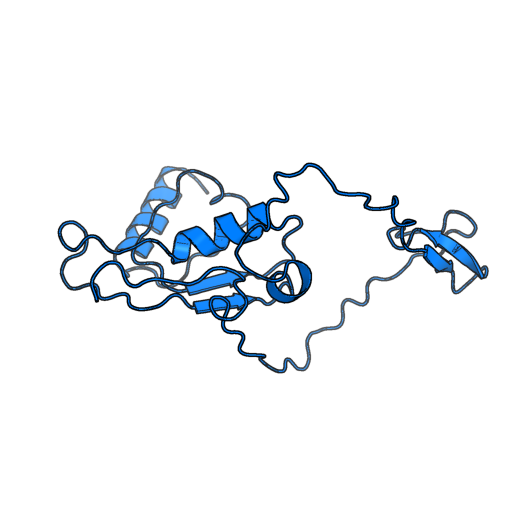 A C 1
ATOM 744 O O . ASP A 1 101 ? 26.999 15.500 -9.261 1.00 50.44 101 ASP A O 1
ATOM 748 N N . ARG A 1 102 ? 24.873 16.173 -9.193 1.00 50.19 102 ARG A N 1
ATOM 749 C CA . ARG A 1 102 ? 24.437 15.063 -10.040 1.00 50.19 102 ARG A CA 1
ATOM 750 C C . ARG A 1 102 ? 24.747 15.489 -11.458 1.00 50.19 102 ARG A C 1
ATOM 752 O O . ARG A 1 102 ? 23.976 16.239 -12.058 1.00 50.19 102 ARG A O 1
ATOM 759 N N . GLU A 1 103 ? 25.880 15.023 -11.980 1.00 51.72 103 GLU A N 1
ATOM 760 C CA . GLU A 1 103 ? 26.124 15.080 -13.416 1.00 51.72 103 GLU A CA 1
ATOM 761 C C . GLU A 1 103 ? 24.861 14.563 -14.117 1.00 51.72 103 GLU A C 1
ATOM 763 O O . GLU A 1 103 ? 24.317 13.536 -13.691 1.00 51.72 103 GLU A O 1
ATOM 768 N N . PRO A 1 104 ? 24.323 15.282 -15.118 1.00 53.62 104 PRO A N 1
ATOM 769 C CA . PRO A 1 104 ? 23.133 14.844 -15.824 1.00 53.62 104 PRO A CA 1
ATOM 770 C C . PRO A 1 104 ? 23.421 13.469 -16.426 1.00 53.62 104 PRO A C 1
ATOM 772 O O . PRO A 1 104 ? 24.102 13.354 -17.443 1.00 53.62 104 PRO A O 1
ATOM 775 N N . GLY A 1 105 ? 22.944 12.418 -15.756 1.00 58.25 105 GLY A N 1
ATOM 776 C CA . GLY A 1 105 ? 23.151 11.048 -16.193 1.00 58.25 105 GLY A CA 1
ATOM 777 C C . GLY A 1 105 ? 22.577 10.898 -17.593 1.00 58.25 105 GLY A C 1
ATOM 778 O O . GLY A 1 105 ? 21.418 11.250 -17.831 1.00 58.25 105 GLY A O 1
ATOM 779 N N . GLU A 1 106 ? 23.389 10.420 -18.537 1.00 64.44 106 GLU A N 1
ATOM 780 C CA . GLU A 1 106 ? 22.907 10.157 -19.888 1.00 64.44 106 GLU A CA 1
ATOM 781 C C . GLU A 1 106 ? 21.699 9.216 -19.824 1.00 64.44 106 GLU A C 1
ATOM 783 O O . GLU A 1 106 ? 21.738 8.162 -19.184 1.00 64.44 106 GLU A O 1
ATOM 788 N N . ALA A 1 107 ? 20.618 9.588 -20.513 1.00 69.81 107 ALA A N 1
ATOM 789 C CA . ALA A 1 107 ? 19.447 8.733 -20.614 1.00 69.81 107 ALA A CA 1
ATOM 790 C C . ALA A 1 107 ? 19.857 7.356 -21.180 1.00 69.81 107 ALA A C 1
ATOM 792 O O . ALA A 1 107 ? 20.562 7.304 -22.195 1.00 69.81 107 ALA A O 1
ATOM 793 N N . PRO A 1 108 ? 19.416 6.242 -20.569 1.00 77.75 108 PRO A N 1
ATOM 794 C CA . PRO A 1 108 ? 19.820 4.906 -20.985 1.00 77.75 108 PRO A CA 1
ATOM 795 C C . PRO A 1 108 ? 19.380 4.615 -22.429 1.00 77.75 108 PRO A C 1
ATOM 797 O O . PRO A 1 108 ? 18.280 4.983 -22.856 1.00 77.75 108 PRO A O 1
ATOM 800 N N . LYS A 1 109 ? 20.247 3.940 -23.192 1.00 88.50 109 LYS A N 1
ATOM 801 C CA . LYS A 1 109 ? 20.071 3.618 -24.620 1.00 88.50 109 LYS A CA 1
ATOM 802 C C . LYS A 1 109 ? 20.069 2.092 -24.817 1.00 88.50 109 LYS A C 1
ATOM 804 O O . LYS A 1 109 ? 20.706 1.374 -24.053 1.00 88.50 109 LYS A O 1
ATOM 809 N N . LYS A 1 110 ? 19.373 1.592 -25.842 1.00 84.38 110 LYS A N 1
ATOM 810 C CA . LYS A 1 110 ? 19.331 0.175 -26.251 1.00 84.38 110 LYS A CA 1
ATOM 811 C C . LYS A 1 110 ? 19.617 0.025 -27.752 1.00 84.38 110 LYS A C 1
ATOM 813 O O . LYS A 1 110 ? 19.208 0.897 -28.520 1.00 84.38 110 LYS A O 1
ATOM 818 N N . PRO A 1 111 ? 20.281 -1.051 -28.203 1.00 90.38 111 PRO A N 1
ATOM 819 C CA . PRO A 1 111 ? 20.386 -1.360 -29.625 1.00 90.38 111 PRO A CA 1
ATOM 820 C C . PRO A 1 111 ? 19.074 -1.966 -30.149 1.00 90.38 111 PRO A C 1
ATOM 822 O O . PRO A 1 111 ? 18.421 -2.759 -29.471 1.00 90.38 111 PRO A O 1
ATOM 825 N N . CYS A 1 112 ? 18.675 -1.600 -31.365 1.00 86.38 112 CYS A N 1
ATOM 826 C CA . CYS A 1 112 ? 17.584 -2.268 -32.069 1.00 86.38 112 CYS A CA 1
ATOM 827 C C . CYS A 1 112 ? 18.048 -3.640 -32.595 1.00 86.38 112 CYS A C 1
ATOM 829 O O . CYS A 1 112 ? 19.066 -3.689 -33.281 1.00 86.38 112 CYS A O 1
ATOM 831 N N . PRO A 1 113 ? 17.314 -4.741 -32.360 1.00 89.38 113 PRO A N 1
ATOM 832 C CA . PRO A 1 113 ? 17.727 -6.070 -32.819 1.00 89.38 113 PRO A CA 1
ATOM 833 C C . PRO A 1 113 ? 17.676 -6.248 -34.346 1.00 89.38 113 PRO A C 1
ATOM 835 O O . PRO A 1 113 ? 18.357 -7.121 -34.870 1.00 89.38 113 PRO A O 1
ATOM 838 N N . GLU A 1 114 ? 16.894 -5.438 -35.068 1.00 88.81 114 GLU A N 1
ATOM 839 C CA . GLU A 1 114 ? 16.779 -5.543 -36.531 1.00 88.81 114 GLU A CA 1
ATOM 840 C C . GLU A 1 114 ? 17.810 -4.701 -37.284 1.00 88.81 114 GLU A C 1
ATOM 842 O O . GLU A 1 114 ? 18.456 -5.191 -38.205 1.00 88.81 114 GLU A O 1
ATOM 847 N N . CYS A 1 115 ? 17.962 -3.426 -36.921 1.00 90.44 115 CYS A N 1
ATOM 848 C CA . CYS A 1 115 ? 18.818 -2.489 -37.659 1.00 90.44 115 CYS A CA 1
ATOM 849 C C . CYS A 1 115 ? 20.072 -2.058 -36.889 1.00 90.44 115 CYS A C 1
ATOM 851 O O . CYS A 1 115 ? 20.832 -1.222 -37.373 1.00 90.44 115 CYS A O 1
ATOM 853 N N . ASN A 1 116 ? 20.267 -2.578 -35.674 1.00 88.81 116 ASN A N 1
ATOM 854 C CA . ASN A 1 116 ? 21.395 -2.292 -34.784 1.00 88.81 116 ASN A CA 1
ATOM 855 C C . ASN A 1 116 ? 21.591 -0.807 -34.415 1.00 88.81 116 ASN A C 1
ATOM 857 O O . ASN A 1 116 ? 22.625 -0.420 -33.875 1.00 88.81 116 ASN A O 1
ATOM 861 N N . SER A 1 117 ? 20.594 0.043 -34.681 1.00 87.38 117 SER A N 1
ATOM 862 C CA . SER A 1 117 ? 20.638 1.456 -34.302 1.00 87.38 117 SER A CA 1
ATOM 863 C C . SER A 1 117 ? 20.493 1.617 -32.793 1.00 87.38 117 SER A C 1
ATOM 865 O O . SER A 1 117 ? 19.661 0.957 -32.168 1.00 87.38 117 SER A O 1
ATOM 867 N N . VAL A 1 118 ? 21.280 2.520 -32.211 1.00 90.38 118 VAL A N 1
ATOM 868 C CA . VAL A 1 118 ? 21.205 2.858 -30.787 1.00 90.38 118 VAL A CA 1
ATOM 869 C C . VAL A 1 118 ? 20.060 3.844 -30.577 1.00 90.38 118 VAL A C 1
ATOM 871 O O . VAL A 1 118 ? 20.091 4.962 -31.084 1.00 90.38 118 VAL A O 1
ATOM 874 N N . VAL A 1 119 ? 19.038 3.422 -29.838 1.00 87.81 119 VAL A N 1
ATOM 875 C CA . VAL A 1 119 ? 17.812 4.190 -29.590 1.00 87.81 119 VAL A CA 1
ATOM 876 C C . VAL A 1 119 ? 17.595 4.383 -28.084 1.00 87.81 119 VAL A C 1
ATOM 878 O O . VAL A 1 119 ? 18.111 3.593 -27.294 1.00 87.81 119 VAL A O 1
ATOM 881 N N . PRO A 1 120 ? 16.840 5.400 -27.631 1.00 85.69 120 PRO A N 1
ATOM 882 C CA . PRO A 1 120 ? 16.528 5.558 -26.208 1.00 85.69 120 PRO A CA 1
ATOM 883 C C . PRO A 1 120 ? 15.798 4.330 -25.642 1.00 85.69 120 PRO A C 1
ATOM 885 O O . PRO A 1 120 ? 14.934 3.761 -26.310 1.00 85.69 120 PRO A O 1
ATOM 888 N N . LEU A 1 121 ? 16.095 3.926 -24.402 1.00 82.19 121 LEU A N 1
ATOM 889 C CA . LEU A 1 121 ? 15.541 2.706 -23.789 1.00 82.19 121 LEU A CA 1
ATOM 890 C C . LEU A 1 121 ? 13.999 2.664 -23.829 1.00 82.19 121 LEU A C 1
ATOM 892 O O . LEU A 1 121 ? 13.411 1.603 -24.053 1.00 82.19 121 LEU A O 1
ATOM 896 N N . GLY A 1 122 ? 13.353 3.826 -23.686 1.00 80.12 122 GLY A N 1
ATOM 897 C CA . GLY A 1 122 ? 11.897 3.972 -23.613 1.00 80.12 122 GLY A CA 1
ATOM 898 C C . GLY A 1 122 ? 11.126 3.908 -24.939 1.00 80.12 122 GLY A C 1
ATOM 899 O O . GLY A 1 122 ? 9.898 3.913 -24.901 1.00 80.12 122 GLY A O 1
ATOM 900 N N . VAL A 1 123 ? 11.778 3.850 -26.111 1.00 81.19 123 VAL A N 1
ATOM 901 C CA . VAL A 1 123 ? 11.030 3.800 -27.385 1.00 81.19 123 VAL A CA 1
ATOM 902 C C . VAL A 1 123 ? 10.360 2.435 -27.582 1.00 81.19 123 VAL A C 1
ATOM 904 O O . VAL A 1 123 ? 10.995 1.391 -27.402 1.00 81.19 123 VAL A O 1
ATOM 907 N N . ARG A 1 124 ? 9.071 2.436 -27.949 1.00 84.19 124 ARG A N 1
ATOM 908 C CA . ARG A 1 124 ? 8.296 1.217 -28.271 1.00 84.19 124 ARG A CA 1
ATOM 909 C C . ARG A 1 124 ? 8.384 0.812 -29.739 1.00 84.19 124 ARG A C 1
ATOM 911 O O . ARG A 1 124 ? 8.135 -0.339 -30.071 1.00 84.19 124 ARG A O 1
ATOM 918 N N . GLU A 1 125 ? 8.809 1.735 -30.586 1.00 88.25 125 GLU A N 1
ATOM 919 C CA . GLU A 1 125 ? 9.038 1.531 -32.009 1.00 88.25 125 GLU A CA 1
ATOM 920 C C . GLU A 1 125 ? 10.389 2.147 -32.375 1.00 88.25 125 GLU A C 1
ATOM 922 O O . GLU A 1 125 ? 10.737 3.231 -31.897 1.00 88.25 125 GLU A O 1
ATOM 927 N N . CYS A 1 126 ? 11.190 1.442 -33.170 1.00 84.81 126 CYS A N 1
ATOM 928 C CA . CYS A 1 126 ? 12.467 1.959 -33.635 1.00 84.81 126 CYS A CA 1
ATOM 929 C C . CYS A 1 126 ? 12.235 3.084 -34.660 1.00 84.81 126 CYS A C 1
ATOM 931 O O . CYS A 1 126 ? 11.670 2.809 -35.716 1.00 84.81 126 CYS A O 1
ATOM 933 N N . PRO A 1 127 ? 12.743 4.313 -34.441 1.00 85.44 127 PRO A N 1
ATOM 934 C CA . PRO A 1 127 ? 12.566 5.421 -35.384 1.00 85.44 127 PRO A CA 1
ATOM 935 C C . PRO A 1 127 ? 13.337 5.238 -36.702 1.00 85.44 127 PRO A C 1
ATOM 937 O O . PRO A 1 127 ? 13.153 6.024 -37.625 1.00 85.44 127 PRO A O 1
ATOM 940 N N . VAL A 1 128 ? 14.226 4.240 -36.784 1.00 87.69 128 VAL A N 1
ATOM 941 C CA . VAL A 1 128 ? 15.050 3.975 -37.973 1.00 87.69 128 VAL A CA 1
ATOM 942 C C . VAL A 1 128 ? 14.419 2.922 -38.882 1.00 87.69 128 VAL A C 1
ATOM 944 O O . VAL A 1 128 ? 14.401 3.110 -40.093 1.00 87.69 128 VAL A O 1
ATOM 947 N N . CYS A 1 129 ? 13.913 1.815 -38.327 1.00 88.06 129 CYS A N 1
ATOM 948 C CA . CYS A 1 129 ? 13.386 0.697 -39.123 1.00 88.06 129 CYS A CA 1
ATOM 949 C C . CYS A 1 129 ? 11.931 0.310 -38.825 1.00 88.06 129 CYS A C 1
ATOM 951 O O . CYS A 1 129 ? 11.404 -0.565 -39.501 1.00 88.06 129 CYS A O 1
ATOM 953 N N . GLY A 1 130 ? 11.282 0.919 -37.829 1.00 86.12 130 GLY A N 1
ATOM 954 C CA . GLY A 1 130 ? 9.909 0.574 -37.441 1.00 86.12 130 GLY A CA 1
ATOM 955 C C . GLY A 1 130 ? 9.782 -0.688 -36.577 1.00 86.12 130 GLY A C 1
ATOM 956 O O . GLY A 1 130 ? 8.670 -1.121 -36.290 1.00 86.12 130 GLY A O 1
ATOM 957 N N . HIS A 1 131 ? 10.891 -1.291 -36.130 1.00 86.25 131 HIS A N 1
ATOM 958 C CA . HIS A 1 131 ? 10.844 -2.468 -35.257 1.00 86.25 131 HIS A CA 1
ATOM 959 C C . HIS A 1 131 ? 10.077 -2.180 -33.956 1.00 86.25 131 HIS A C 1
ATOM 961 O O . HIS A 1 131 ? 10.449 -1.282 -33.194 1.00 86.25 131 HIS A O 1
ATOM 967 N N . LEU A 1 132 ? 9.041 -2.974 -33.678 1.00 88.12 132 LEU A N 1
ATOM 968 C CA . LEU A 1 132 ? 8.241 -2.888 -32.458 1.00 88.12 132 LEU A CA 1
ATOM 969 C C . LEU A 1 132 ? 8.922 -3.647 -31.318 1.00 88.12 132 LEU A C 1
ATOM 971 O O . LEU A 1 132 ? 8.985 -4.877 -31.315 1.00 88.12 132 LEU A O 1
ATOM 975 N N . PHE A 1 133 ? 9.382 -2.909 -30.311 1.00 84.31 133 PHE A N 1
ATOM 976 C CA . PHE A 1 133 ? 9.929 -3.490 -29.092 1.00 84.31 133 PHE A CA 1
ATOM 977 C C . PHE A 1 133 ? 8.781 -4.091 -28.277 1.00 84.31 133 PHE A C 1
ATOM 979 O O . PHE A 1 133 ? 8.032 -3.368 -27.618 1.00 84.31 133 PHE A O 1
ATOM 986 N N . ARG A 1 134 ? 8.635 -5.418 -28.326 1.00 74.00 134 ARG A N 1
ATOM 987 C CA . ARG A 1 134 ? 7.697 -6.132 -27.456 1.00 74.00 134 ARG A CA 1
ATOM 988 C C . ARG A 1 134 ? 8.152 -5.964 -26.008 1.00 74.00 134 ARG A C 1
ATOM 990 O O . ARG A 1 134 ? 9.280 -6.315 -25.670 1.00 74.00 134 AR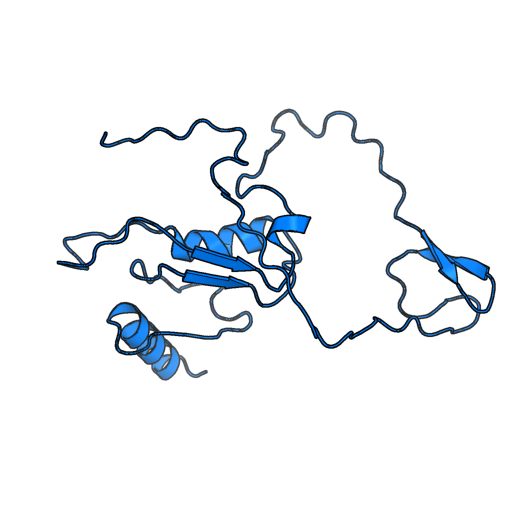G A O 1
ATOM 997 N N . SER A 1 135 ? 7.284 -5.433 -25.152 1.00 62.12 135 SER A N 1
ATOM 998 C CA . SER A 1 135 ? 7.387 -5.727 -23.727 1.00 62.12 135 SER A CA 1
ATOM 999 C C . SER A 1 135 ? 7.166 -7.227 -23.597 1.00 62.12 135 SER A C 1
ATOM 1001 O O . SER A 1 135 ? 6.156 -7.732 -24.083 1.00 62.12 135 SER A O 1
ATOM 1003 N N . ASN A 1 136 ? 8.116 -7.948 -23.008 1.00 55.38 136 ASN A N 1
ATOM 1004 C CA . ASN A 1 136 ? 7.829 -9.295 -22.547 1.00 55.38 136 ASN A CA 1
ATOM 1005 C C . ASN A 1 136 ? 6.749 -9.161 -21.467 1.00 55.38 136 ASN A C 1
ATOM 1007 O O . ASN A 1 136 ? 7.057 -8.904 -20.308 1.00 55.38 136 ASN A O 1
ATOM 1011 N N . GLU A 1 137 ? 5.483 -9.287 -21.855 1.00 50.91 137 GLU A N 1
ATOM 1012 C CA . GLU A 1 137 ? 4.433 -9.748 -20.955 1.00 50.91 137 GLU A CA 1
ATOM 1013 C C . GLU A 1 137 ? 4.735 -11.231 -20.727 1.00 50.91 137 GLU A C 1
ATOM 1015 O O . GLU A 1 137 ? 4.221 -12.106 -21.414 1.00 50.91 137 GLU A O 1
ATOM 1020 N N . GLN A 1 138 ? 5.722 -11.506 -19.875 1.00 51.38 138 GLN A N 1
ATOM 1021 C CA . GLN A 1 138 ? 5.888 -12.842 -19.329 1.00 51.38 138 GLN A CA 1
ATOM 1022 C C . GLN A 1 138 ? 4.783 -13.016 -18.296 1.00 51.38 138 GLN A C 1
ATOM 1024 O O . GLN A 1 138 ? 4.710 -12.243 -17.338 1.00 51.38 138 GLN A O 1
ATOM 1029 N N . ASP A 1 139 ? 3.930 -14.014 -18.510 1.00 48.22 139 ASP A N 1
ATOM 1030 C CA . ASP A 1 139 ? 3.081 -14.535 -17.449 1.00 48.22 139 ASP A CA 1
ATOM 1031 C C . ASP A 1 139 ? 3.988 -14.902 -16.259 1.00 48.22 139 ASP A C 1
ATOM 1033 O O . ASP A 1 139 ? 5.052 -15.512 -16.418 1.00 48.22 139 ASP A O 1
ATOM 1037 N N . LEU A 1 140 ? 3.629 -14.420 -15.068 1.00 51.66 140 LEU A N 1
ATOM 1038 C CA . LEU A 1 140 ? 4.409 -14.602 -13.843 1.00 51.66 140 LEU A CA 1
ATOM 1039 C C . LEU A 1 140 ? 4.259 -16.053 -13.349 1.00 51.66 140 LEU A C 1
ATOM 1041 O O . LEU A 1 140 ? 3.491 -16.321 -12.430 1.00 51.66 140 LEU A O 1
ATOM 1045 N N . ASP A 1 141 ? 4.995 -16.988 -13.953 1.00 46.62 141 ASP A N 1
ATOM 1046 C CA . ASP A 1 141 ? 4.911 -18.431 -13.652 1.00 46.62 141 ASP A CA 1
ATOM 1047 C C . ASP A 1 141 ? 5.662 -18.852 -12.370 1.00 46.62 141 ASP A C 1
ATOM 1049 O O . ASP A 1 141 ? 5.594 -20.004 -11.938 1.00 46.62 141 ASP A O 1
ATOM 1053 N N . GLY A 1 142 ? 6.358 -17.918 -11.717 1.00 46.88 142 GLY A N 1
ATOM 1054 C CA . GLY A 1 142 ? 7.009 -18.140 -10.431 1.00 46.88 142 GLY A CA 1
ATOM 1055 C C . GLY A 1 142 ? 7.475 -16.831 -9.808 1.00 46.88 142 GLY A C 1
ATOM 1056 O O . GLY A 1 142 ? 8.207 -16.067 -10.432 1.00 46.88 142 GLY A O 1
ATOM 1057 N N . PHE A 1 143 ? 7.052 -16.569 -8.574 1.00 50.56 143 PHE A N 1
ATOM 1058 C CA . PHE A 1 143 ? 7.544 -15.456 -7.770 1.00 50.56 143 PHE A CA 1
ATOM 1059 C C . PHE A 1 143 ? 8.242 -16.013 -6.529 1.00 50.56 143 PHE A C 1
ATOM 1061 O O . PHE A 1 143 ? 7.691 -16.849 -5.814 1.00 50.56 143 PHE A O 1
ATOM 1068 N N . GLU A 1 144 ? 9.463 -15.556 -6.274 1.00 55.41 144 GLU A N 1
ATOM 1069 C CA . GLU A 1 144 ? 10.105 -15.718 -4.974 1.00 55.41 144 GLU A CA 1
ATOM 1070 C C . GLU A 1 144 ? 9.708 -14.498 -4.141 1.00 55.41 144 GLU A C 1
ATOM 1072 O O . GLU A 1 144 ? 9.984 -13.359 -4.522 1.00 55.41 144 GLU A O 1
ATOM 1077 N N . MET A 1 145 ? 8.962 -14.719 -3.055 1.00 56.97 145 MET A N 1
ATOM 1078 C CA . MET A 1 145 ? 8.593 -13.627 -2.158 1.00 56.97 145 MET A CA 1
ATOM 1079 C C . MET A 1 145 ? 9.831 -13.196 -1.381 1.00 56.97 145 MET A C 1
ATOM 1081 O O . MET A 1 145 ? 10.320 -13.934 -0.529 1.00 56.97 145 MET A O 1
ATOM 1085 N N . THR A 1 146 ? 10.309 -11.989 -1.659 1.00 66.88 146 THR A N 1
ATOM 1086 C CA . THR A 1 146 ? 11.366 -11.359 -0.869 1.00 66.88 146 THR A CA 1
ATOM 1087 C C . THR A 1 146 ? 10.722 -10.533 0.233 1.00 66.88 146 THR A C 1
ATOM 1089 O O . THR A 1 146 ? 10.069 -9.526 -0.041 1.00 66.88 146 THR A O 1
ATOM 1092 N N . GLU A 1 147 ? 10.907 -10.955 1.480 1.00 69.94 147 GLU A N 1
ATOM 1093 C CA . GLU A 1 147 ? 10.544 -10.139 2.633 1.00 69.94 147 GLU A CA 1
ATOM 1094 C C . GLU A 1 147 ? 11.547 -8.993 2.779 1.00 69.94 147 GLU A C 1
ATOM 1096 O O . GLU A 1 147 ? 12.762 -9.182 2.689 1.00 69.94 147 GLU A O 1
ATOM 1101 N N . VAL A 1 148 ? 11.028 -7.782 2.955 1.00 67.81 148 VAL A N 1
ATOM 1102 C CA . VAL A 1 148 ? 11.834 -6.576 3.117 1.00 67.81 148 VAL A CA 1
ATOM 1103 C C . VAL A 1 148 ? 11.284 -5.800 4.298 1.00 67.81 148 VAL A C 1
ATOM 1105 O O . VAL A 1 148 ? 10.145 -5.334 4.248 1.00 67.81 148 VAL A O 1
ATOM 1108 N N . ASP A 1 149 ? 12.109 -5.600 5.323 1.00 69.81 149 ASP A N 1
ATOM 1109 C CA . ASP A 1 149 ? 11.796 -4.635 6.367 1.00 69.81 149 ASP A CA 1
ATOM 1110 C C . ASP A 1 149 ? 12.047 -3.217 5.827 1.00 69.81 149 ASP A C 1
ATOM 1112 O O . ASP A 1 149 ? 13.175 -2.792 5.551 1.00 69.81 149 ASP A O 1
ATOM 1116 N N . LEU A 1 150 ? 10.958 -2.485 5.601 1.00 67.25 150 LEU A N 1
ATOM 1117 C CA . LEU A 1 150 ? 11.009 -1.116 5.092 1.00 67.25 150 LEU A CA 1
ATOM 1118 C C . LEU A 1 150 ? 11.604 -0.136 6.112 1.00 67.25 150 LEU A C 1
ATOM 1120 O O . LEU A 1 150 ? 12.170 0.878 5.701 1.00 67.25 150 LEU A O 1
ATOM 1124 N N . MET A 1 151 ? 11.493 -0.435 7.407 1.00 65.31 151 MET A N 1
ATOM 1125 C CA . MET A 1 151 ? 11.970 0.404 8.504 1.00 65.31 151 MET A CA 1
ATOM 1126 C C . MET A 1 151 ? 13.479 0.259 8.686 1.00 65.31 151 MET A C 1
ATOM 1128 O O . MET A 1 151 ? 14.156 1.268 8.879 1.00 65.31 151 MET A O 1
ATOM 1132 N N . GLU A 1 152 ? 14.028 -0.951 8.542 1.00 64.62 152 GLU A N 1
ATOM 1133 C CA . GLU A 1 152 ? 15.484 -1.189 8.593 1.00 64.62 152 GLU A CA 1
ATOM 1134 C C . GLU A 1 152 ? 16.243 -0.540 7.426 1.00 64.62 152 GLU A C 1
ATOM 1136 O O . GLU A 1 152 ? 17.419 -0.202 7.547 1.00 64.62 152 GLU A O 1
ATOM 1141 N N . ARG A 1 153 ? 15.573 -0.324 6.287 1.00 66.44 153 ARG A N 1
ATOM 1142 C CA . ARG A 1 153 ? 16.144 0.388 5.129 1.00 66.44 153 ARG A CA 1
ATOM 1143 C C . ARG A 1 153 ? 16.131 1.909 5.288 1.00 66.44 153 ARG A C 1
ATOM 1145 O O . ARG A 1 153 ? 16.651 2.606 4.412 1.00 66.44 153 ARG A O 1
ATOM 1152 N N . SER A 1 154 ? 15.520 2.429 6.352 1.00 60.53 154 SER A N 1
ATOM 1153 C CA . SER A 1 154 ? 15.502 3.858 6.640 1.00 60.53 154 SER A CA 1
ATOM 1154 C C . SER A 1 154 ? 16.882 4.335 7.109 1.00 60.53 154 SER A C 1
ATOM 1156 O O . SER A 1 154 ? 17.478 3.710 7.985 1.00 60.53 154 SER A O 1
ATOM 1158 N N . PRO A 1 155 ? 17.401 5.466 6.594 1.00 58.91 155 PRO A N 1
ATOM 1159 C CA . PRO A 1 155 ? 18.585 6.101 7.170 1.00 58.91 155 PRO A CA 1
ATOM 1160 C C . PRO A 1 155 ? 18.284 6.775 8.521 1.00 58.91 155 PRO A C 1
ATOM 1162 O O . PRO A 1 155 ? 19.207 7.243 9.191 1.00 58.91 155 PRO A O 1
ATOM 1165 N N . PHE A 1 156 ? 17.009 6.864 8.917 1.00 57.56 156 PHE A N 1
ATOM 1166 C CA . PHE A 1 156 ? 16.580 7.500 10.152 1.00 57.56 156 PHE A CA 1
ATOM 1167 C C . PHE A 1 156 ? 16.461 6.493 11.293 1.00 57.56 156 PHE A C 1
ATOM 1169 O O . PHE A 1 156 ? 16.077 5.338 11.126 1.00 57.56 156 PHE A O 1
ATOM 1176 N N . ARG A 1 157 ? 16.778 6.962 12.501 1.00 56.44 157 ARG A N 1
ATOM 1177 C CA . ARG A 1 157 ? 16.579 6.191 13.725 1.00 56.44 157 ARG A CA 1
ATOM 1178 C C . ARG A 1 157 ? 15.124 6.314 14.160 1.00 56.44 157 ARG A C 1
ATOM 1180 O O . ARG A 1 157 ? 14.704 7.385 14.596 1.00 56.44 157 ARG A O 1
ATOM 1187 N N . TRP A 1 158 ? 14.394 5.209 14.105 1.00 62.62 158 TRP A N 1
ATOM 1188 C CA . TRP A 1 158 ? 13.057 5.122 14.678 1.00 62.62 158 TRP A CA 1
ATOM 1189 C C . TRP A 1 158 ? 13.140 5.130 16.203 1.00 62.62 158 TRP A C 1
ATOM 1191 O O . TRP A 1 158 ? 13.958 4.429 16.805 1.00 62.62 158 TRP A O 1
ATOM 1201 N N . VAL A 1 159 ? 12.327 5.979 16.821 1.00 59.47 159 VAL A N 1
ATOM 1202 C CA . VAL A 1 159 ? 12.235 6.108 18.273 1.00 59.47 159 VAL A CA 1
ATOM 1203 C C . VAL A 1 159 ? 10.805 5.791 18.659 1.00 59.47 159 VAL A C 1
ATOM 1205 O O . VAL A 1 159 ? 9.874 6.382 18.114 1.00 59.47 159 VAL A O 1
ATOM 1208 N N . ASP A 1 160 ? 10.648 4.863 19.593 1.00 62.31 160 ASP A N 1
ATOM 1209 C CA . ASP A 1 160 ? 9.366 4.641 20.236 1.00 62.31 160 ASP A CA 1
ATOM 1210 C C . ASP A 1 160 ? 9.034 5.867 21.097 1.00 62.31 160 ASP A C 1
ATOM 1212 O O . ASP A 1 160 ? 9.772 6.213 22.023 1.00 62.31 160 ASP A O 1
ATOM 1216 N N . LEU A 1 161 ? 7.960 6.573 20.744 1.00 60.16 161 LEU A N 1
ATOM 1217 C CA . LEU A 1 161 ? 7.501 7.744 21.491 1.00 60.16 161 LEU A CA 1
ATOM 1218 C C . LEU A 1 161 ? 6.829 7.358 22.817 1.00 60.16 161 LEU A C 1
ATOM 1220 O O . LEU A 1 161 ? 6.635 8.233 23.663 1.00 60.16 161 LEU A O 1
ATOM 1224 N N . PHE A 1 162 ? 6.481 6.080 23.001 1.00 70.69 162 PHE A N 1
ATOM 1225 C CA . PHE A 1 162 ? 5.690 5.590 24.129 1.00 70.69 162 PHE A CA 1
ATOM 1226 C C . PHE A 1 162 ? 6.361 4.462 24.930 1.00 70.69 162 PHE A C 1
ATOM 1228 O O . PHE A 1 162 ? 5.994 4.287 26.093 1.00 70.69 162 PHE A O 1
ATOM 1235 N N . GLY A 1 163 ? 7.401 3.827 24.382 1.00 48.22 163 GLY A N 1
ATOM 1236 C CA . GLY A 1 163 ? 8.328 2.934 25.091 1.00 48.22 163 GLY A CA 1
ATOM 1237 C C . GLY A 1 163 ? 7.991 1.451 25.029 1.00 48.22 163 GLY A C 1
ATOM 1238 O O . GLY A 1 163 ? 6.812 1.092 25.240 1.00 48.22 163 GLY A O 1
#

Foldseek 3Di:
DDPVVVVVVLVCCLVVVDVDDDDDPPPLPDRARQLAQEAEAQAADPDLVSVLSRQVSNVHDDDCVVVPPRDHDHHYYHYPHCNCVVNPASDPPPPPVPPDPPPPPPQDWDADPPPRDIGGPPDQADPPPRD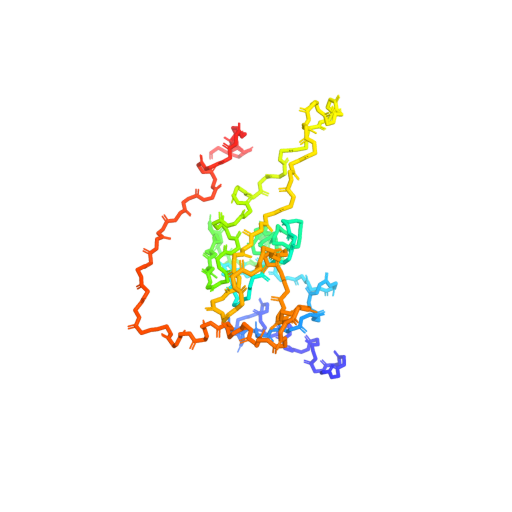GDDDPPPDCPDDDDDDDDRVVRDPDDDDDPPD